Protein AF-A0A2P5D8Q4-F1 (afdb_monomer)

Mean predicted aligned error: 3.86 Å

Foldseek 3Di:
DPDDPLRVVLVVCVVVQCADAPPPPSCVVPPDEAEDCDLVSLVVCLVVGRHAYEHEAADQWDDDPDPPDPTDRCLDLVNLLVSVVRHQAYAYAVCQQWNADPLATDDGDCSCVSNVVSNHAYAYDDQELDPVRHRCVCVSPSLSVLCCVCPVSNGPYYHYPCVVVNVVSVVVPD

Solvent-accessible surface area (backbone atoms only — not comparable to full-atom values): 9897 Å² total; per-residue (Å²): 135,91,70,55,72,64,55,58,52,51,55,50,39,50,75,74,65,48,39,36,37,77,86,31,77,58,11,68,76,48,75,66,73,50,73,41,78,45,65,72,58,48,53,55,44,48,80,75,47,57,46,31,24,32,45,38,34,85,58,57,59,49,78,45,96,50,93,84,50,75,69,44,50,66,73,37,68,74,41,43,64,58,48,47,82,47,28,52,24,37,26,35,33,44,55,73,40,41,35,69,57,98,53,30,72,50,78,63,50,64,52,58,65,54,38,45,77,57,74,28,43,40,34,32,36,77,47,48,73,54,61,92,68,43,39,60,82,34,74,72,36,54,63,50,47,50,47,42,44,48,70,69,69,55,41,77,46,71,42,55,86,48,60,70,60,54,50,54,49,51,71,76,73,109

Organism: Trema orientale (NCBI:txid63057)

Nearest PDB structures (foldseek):
  8cwp-assembly1_A-2  TM=7.582E-01  e=1.083E-09  Haemophilus influenzae
  1qo2-assembly2_B  TM=4.852E-01  e=3.570E-03  Thermotoga maritima
  4jtg-assembly1_B  TM=4.138E-01  e=1.025E-02  Neisseria meningitidis MC58
  4jti-assembly1_B  TM=4.228E-01  e=4.266E-02  Neisseria meningitidis MC58
  6jkg-assembly1_A  TM=3.563E-01  e=1.762E+00  Homo sapiens

Structure (mmCIF, N/CA/C/O backbone):
data_AF-A0A2P5D8Q4-F1
#
_entry.id   AF-A0A2P5D8Q4-F1
#
loop_
_atom_site.group_PDB
_atom_site.id
_atom_site.type_symbol
_atom_site.label_atom_id
_atom_site.label_alt_id
_atom_site.label_comp_id
_atom_site.label_asym_id
_atom_site.label_entity_id
_atom_site.label_seq_id
_atom_site.pdbx_PDB_ins_code
_atom_site.Cartn_x
_atom_site.Cartn_y
_atom_site.Cartn_z
_atom_site.occupancy
_atom_site.B_iso_or_equiv
_atom_site.auth_seq_id
_atom_site.auth_comp_id
_atom_site.auth_asym_id
_atom_site.auth_atom_id
_atom_site.pdbx_PDB_model_num
ATOM 1 N N . ASN A 1 1 ? 0.620 17.220 29.470 1.00 66.62 1 ASN A N 1
ATOM 2 C CA . ASN A 1 1 ? -0.384 16.158 29.724 1.00 66.62 1 ASN A CA 1
ATOM 3 C C . ASN A 1 1 ? 0.096 14.748 29.336 1.00 66.62 1 ASN A C 1
ATOM 5 O O . ASN A 1 1 ? -0.721 13.846 29.381 1.00 66.62 1 ASN A O 1
ATOM 9 N N . GLY A 1 2 ? 1.381 14.509 29.013 1.00 81.31 2 GLY A N 1
ATOM 10 C CA . GLY A 1 2 ? 1.953 13.149 28.903 1.00 81.31 2 GLY A CA 1
ATOM 11 C C . GLY A 1 2 ? 1.583 12.329 27.657 1.00 81.31 2 GLY A C 1
ATOM 12 O O . GLY A 1 2 ? 2.191 11.292 27.433 1.00 81.31 2 GLY A O 1
ATOM 13 N N . LYS A 1 3 ? 0.633 12.804 26.843 1.00 82.44 3 LYS A N 1
ATOM 14 C CA . LYS A 1 3 ? 0.185 12.153 25.603 1.00 82.44 3 LYS A CA 1
ATOM 15 C C . LYS A 1 3 ? 1.251 12.190 24.503 1.00 82.44 3 LYS A C 1
ATOM 17 O O . LYS A 1 3 ? 1.854 13.247 24.275 1.00 82.44 3 LYS A O 1
ATOM 22 N N . ARG A 1 4 ? 1.426 11.065 23.808 1.00 91.38 4 ARG A N 1
ATOM 23 C CA . ARG A 1 4 ? 2.229 10.913 22.588 1.00 91.38 4 ARG A CA 1
ATOM 24 C C . ARG A 1 4 ? 1.557 11.609 21.400 1.00 91.38 4 ARG A C 1
ATOM 26 O O . ARG A 1 4 ? 0.438 12.118 21.502 1.00 91.38 4 ARG A O 1
ATOM 33 N N . HIS A 1 5 ? 2.263 11.677 20.273 1.00 92.69 5 HIS A N 1
ATOM 34 C CA . HIS A 1 5 ? 1.692 12.222 19.041 1.00 92.69 5 HIS A CA 1
ATOM 35 C C . HIS A 1 5 ? 0.534 11.343 18.547 1.00 92.69 5 HIS A C 1
ATOM 37 O O . HIS A 1 5 ? -0.532 11.855 18.212 1.00 92.69 5 HIS A O 1
ATOM 43 N N . GLU A 1 6 ? 0.734 10.029 18.610 1.00 95.81 6 GLU A N 1
ATOM 44 C CA . GLU A 1 6 ? -0.223 8.979 18.281 1.00 95.81 6 GLU A CA 1
ATOM 45 C C . GLU A 1 6 ? -1.559 9.141 19.012 1.00 95.81 6 GLU A C 1
ATOM 47 O O . GLU A 1 6 ? -2.606 9.092 18.373 1.00 95.81 6 GLU A O 1
ATOM 52 N N . ASP A 1 7 ? -1.528 9.419 20.320 1.00 97.00 7 ASP A N 1
ATOM 53 C CA . ASP A 1 7 ? -2.741 9.598 21.128 1.00 97.00 7 ASP A CA 1
ATOM 54 C C . ASP A 1 7 ? -3.607 10.733 20.579 1.00 97.00 7 ASP A C 1
ATOM 56 O O . ASP A 1 7 ? -4.799 10.577 20.340 1.00 97.00 7 ASP A O 1
ATOM 60 N N . LYS A 1 8 ? -2.992 11.896 20.331 1.00 96.75 8 LYS A N 1
ATOM 61 C CA . LYS A 1 8 ? -3.707 13.078 19.830 1.00 96.75 8 LYS A CA 1
ATOM 62 C C . LYS A 1 8 ? -4.229 12.863 18.414 1.00 96.75 8 LYS A C 1
ATOM 64 O O . LYS A 1 8 ? -5.287 13.388 18.067 1.00 96.75 8 LYS A O 1
ATOM 69 N N . PHE A 1 9 ? -3.470 12.138 17.598 1.00 96.81 9 PHE A N 1
ATOM 70 C CA . PHE A 1 9 ? -3.855 11.799 16.238 1.00 96.81 9 PHE A CA 1
ATOM 71 C C . PHE A 1 9 ? -5.091 10.891 16.229 1.00 96.81 9 PHE A C 1
ATOM 73 O O . PHE A 1 9 ? -6.088 11.243 15.598 1.00 96.81 9 PHE A O 1
ATOM 80 N N . VAL A 1 10 ? -5.074 9.794 16.994 1.00 97.50 10 VAL A N 1
ATOM 81 C CA . VAL A 1 10 ? -6.210 8.864 17.088 1.00 97.50 10 VAL A CA 1
ATOM 82 C C . VAL A 1 10 ? -7.431 9.539 17.715 1.00 97.50 10 VAL A C 1
ATOM 84 O O . VAL A 1 10 ? -8.506 9.489 17.127 1.00 97.50 10 VAL A O 1
ATOM 87 N N . GLU A 1 11 ? -7.264 10.283 18.813 1.00 97.12 11 GLU A N 1
ATOM 88 C CA . GLU A 1 11 ? -8.360 11.049 19.434 1.00 97.12 11 GLU A CA 1
ATOM 89 C C . GLU A 1 11 ? -9.027 12.018 18.448 1.00 97.12 11 GLU A C 1
ATOM 91 O O . GLU A 1 11 ? -10.234 12.258 18.506 1.00 97.12 11 GLU A O 1
ATOM 96 N N . THR A 1 12 ? -8.248 12.592 17.526 1.00 97.81 12 THR A N 1
ATOM 97 C CA . THR A 1 12 ? -8.785 13.473 16.487 1.00 97.81 12 THR A CA 1
ATOM 98 C C . THR A 1 12 ? -9.607 12.686 15.470 1.00 97.81 12 THR A C 1
ATOM 100 O O . THR A 1 12 ? -10.703 13.123 15.125 1.00 97.81 12 THR A O 1
ATOM 103 N N . LEU A 1 13 ? -9.119 11.532 15.008 1.00 97.81 13 LEU A N 1
ATOM 104 C CA . LEU A 1 13 ? -9.848 10.671 14.072 1.00 97.81 13 LEU A CA 1
ATOM 105 C C . LEU A 1 13 ? -11.187 10.210 14.660 1.00 97.81 13 LEU A C 1
ATOM 107 O O . LEU A 1 13 ? -12.229 10.390 14.027 1.00 97.81 13 LEU A O 1
ATOM 111 N N . GLU A 1 14 ? -11.173 9.722 15.899 1.00 95.94 14 GLU A N 1
ATOM 112 C CA . GLU A 1 14 ? -12.380 9.277 16.599 1.00 95.94 14 GLU A CA 1
ATOM 113 C C . GLU A 1 14 ? -13.382 10.416 16.792 1.00 95.94 14 GLU A C 1
ATOM 115 O O . GLU A 1 14 ? -14.577 10.250 16.536 1.00 95.94 14 GLU A O 1
ATOM 120 N N . LYS A 1 15 ? -12.901 11.609 17.170 1.00 97.81 15 LYS A N 1
ATOM 121 C CA . LYS A 1 15 ? -13.740 12.807 17.309 1.00 97.81 15 LYS A CA 1
ATOM 122 C C . LYS A 1 15 ? -14.490 13.150 16.016 1.00 97.81 15 LYS A C 1
ATOM 124 O O . LYS A 1 15 ? -15.595 13.685 16.092 1.00 97.81 15 LYS A O 1
ATOM 129 N N . TYR A 1 16 ? -13.904 12.866 14.852 1.00 97.81 16 TYR A N 1
ATOM 130 C CA . TYR A 1 16 ? -14.516 13.099 13.540 1.00 97.81 16 TYR A CA 1
ATOM 131 C C . TYR A 1 16 ? -15.200 11.862 12.939 1.00 97.81 16 TYR A C 1
ATOM 133 O O . TYR A 1 16 ? -15.629 11.918 11.790 1.00 97.81 16 TYR A O 1
ATOM 141 N N . GLY A 1 17 ? -15.352 10.780 13.708 1.00 96.94 17 GLY A N 1
ATOM 142 C CA . GLY A 1 17 ? -16.132 9.607 13.313 1.00 96.94 17 GLY A CA 1
ATOM 143 C C . GLY A 1 17 ? -15.383 8.564 12.484 1.00 96.94 17 GLY A C 1
ATOM 144 O O . GLY A 1 17 ? -16.004 7.587 12.075 1.00 96.94 17 GLY A O 1
ATOM 145 N N . TYR A 1 18 ? -14.072 8.714 12.273 1.00 98.25 18 TYR A N 1
ATOM 146 C CA . TYR A 1 18 ? -13.266 7.691 11.605 1.00 98.25 18 TYR A CA 1
ATOM 147 C C . TYR A 1 18 ? -13.060 6.499 12.540 1.00 98.25 18 TYR A C 1
ATOM 149 O O . TYR A 1 18 ? -12.414 6.623 13.582 1.00 98.25 18 TYR A O 1
ATOM 157 N N . LYS A 1 19 ? -13.616 5.344 12.172 1.00 97.06 19 LYS A N 1
ATOM 158 C CA . LYS A 1 19 ? -13.557 4.109 12.961 1.00 97.06 19 LYS A CA 1
ATOM 159 C C . LYS A 1 19 ? -13.833 2.879 12.097 1.00 97.06 19 LYS A C 1
ATOM 161 O O . LYS A 1 19 ? -14.238 2.999 10.944 1.00 97.06 19 LYS A O 1
ATOM 166 N N . GLY A 1 20 ? -13.688 1.710 12.712 1.00 97.81 20 GLY A N 1
ATOM 167 C CA . GLY A 1 20 ? -14.001 0.424 12.104 1.00 97.81 20 GLY A CA 1
ATOM 168 C C . GLY A 1 20 ? -12.796 -0.207 11.417 1.00 97.81 20 GLY A C 1
ATOM 169 O O . GLY A 1 20 ? -11.941 0.476 10.851 1.00 97.81 20 GLY A O 1
ATOM 170 N N . SER A 1 21 ? -12.752 -1.534 11.473 1.00 97.94 21 SER A N 1
ATOM 171 C CA . SER A 1 21 ? -11.760 -2.344 10.774 1.00 97.94 21 SER A CA 1
ATOM 172 C C . SER A 1 21 ? -11.992 -2.337 9.266 1.00 97.94 21 SER A C 1
ATOM 174 O O . SER A 1 21 ? -13.077 -1.991 8.790 1.00 97.94 21 SER A O 1
ATOM 176 N N . TYR A 1 22 ? -10.964 -2.709 8.502 1.00 97.69 22 TYR A N 1
ATOM 177 C CA . TYR A 1 22 ? -11.026 -2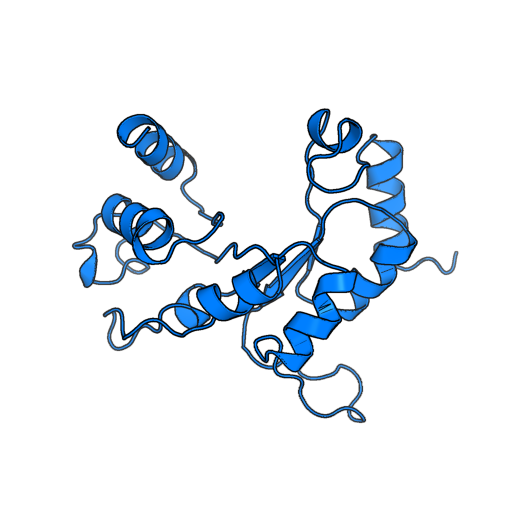.748 7.040 1.00 97.69 22 TYR A CA 1
ATOM 178 C C . TYR A 1 22 ? -12.275 -3.484 6.535 1.00 97.69 22 TYR A C 1
ATOM 180 O O . TYR A 1 22 ? -12.573 -4.582 6.999 1.00 97.69 22 TYR A O 1
ATOM 188 N N . LEU A 1 23 ? -13.002 -2.862 5.600 1.00 97.19 23 LEU A N 1
ATOM 189 C CA . LEU A 1 23 ? -14.252 -3.365 5.007 1.00 97.19 23 LEU A CA 1
ATOM 190 C C . LEU A 1 23 ? -15.417 -3.616 5.984 1.00 97.19 23 LEU A C 1
ATOM 192 O O . LEU A 1 23 ? -16.464 -4.106 5.562 1.00 97.19 23 LEU A O 1
ATOM 196 N N . SER A 1 24 ? -15.297 -3.245 7.262 1.00 98.38 24 SER A N 1
ATOM 197 C CA . SER A 1 24 ? -16.447 -3.228 8.171 1.00 98.38 24 SER A CA 1
ATOM 198 C C . SER A 1 24 ? -17.484 -2.191 7.727 1.00 98.38 24 SER A C 1
ATOM 200 O O . SER A 1 24 ? -17.147 -1.185 7.099 1.00 98.38 24 SER A O 1
ATOM 202 N N . GLU A 1 25 ? -18.754 -2.389 8.094 1.00 98.06 25 GLU A N 1
ATOM 203 C CA . GLU A 1 25 ? -19.825 -1.428 7.787 1.00 98.06 25 GLU A CA 1
ATOM 204 C C . GLU A 1 25 ? -19.514 -0.012 8.289 1.00 98.06 25 GLU A C 1
ATOM 206 O O . GLU A 1 25 ? -19.871 0.972 7.645 1.00 98.06 25 GLU A O 1
ATOM 211 N N . ASP A 1 26 ? -18.853 0.103 9.442 1.00 97.69 26 ASP A N 1
ATOM 212 C CA . ASP A 1 26 ? -18.461 1.394 9.999 1.00 97.69 26 ASP A CA 1
ATOM 213 C C . ASP A 1 26 ? -17.335 2.050 9.193 1.00 97.69 26 ASP A C 1
ATOM 215 O O . ASP A 1 26 ? -17.413 3.249 8.927 1.00 97.69 26 ASP A O 1
ATOM 219 N N . TRP A 1 27 ? -16.354 1.272 8.730 1.00 98.31 27 TRP A N 1
ATOM 220 C CA . TRP A 1 27 ? -15.289 1.783 7.868 1.00 98.31 27 TRP A CA 1
ATOM 221 C C . TRP A 1 27 ? -15.818 2.206 6.495 1.00 98.31 27 TRP A C 1
ATOM 223 O O . TRP A 1 27 ? -15.445 3.260 5.990 1.00 98.31 27 TRP A O 1
ATOM 233 N N . LEU A 1 28 ? -16.744 1.440 5.906 1.00 98.00 28 LEU A N 1
ATOM 234 C CA . LEU A 1 28 ? -17.331 1.742 4.594 1.00 98.00 28 LEU A CA 1
ATOM 235 C C . LEU A 1 28 ? -18.112 3.065 4.566 1.00 98.00 28 LEU A C 1
ATOM 237 O O . LEU A 1 28 ? -18.228 3.679 3.507 1.00 98.00 28 LEU A O 1
ATOM 241 N N . LYS A 1 29 ? -18.620 3.536 5.712 1.00 97.50 29 LYS A N 1
ATOM 242 C CA . LYS A 1 29 ? -19.273 4.854 5.816 1.00 97.50 29 LYS A CA 1
ATOM 243 C C . LYS A 1 29 ? -18.282 6.005 5.650 1.00 97.50 29 LYS A C 1
ATOM 245 O O . LYS A 1 29 ? -18.667 7.059 5.149 1.00 97.50 29 LYS A O 1
ATOM 250 N N . GLN A 1 30 ? -17.037 5.824 6.094 1.00 97.56 30 GLN A N 1
ATOM 251 C CA . GLN A 1 30 ? -15.998 6.850 6.030 1.00 97.56 30 GLN A CA 1
ATOM 252 C C . GLN A 1 30 ? -14.592 6.217 5.975 1.00 97.56 30 GLN A C 1
ATOM 254 O O . GLN A 1 30 ? -13.873 6.211 6.979 1.00 97.56 30 GLN A O 1
ATOM 259 N N . PRO A 1 31 ? -14.187 5.684 4.805 1.00 97.44 31 PRO A N 1
ATOM 260 C CA . PRO A 1 31 ? -12.937 4.948 4.664 1.00 97.44 31 PRO A CA 1
ATOM 261 C C . PRO A 1 31 ? -11.709 5.787 5.018 1.00 97.44 31 PRO A C 1
ATOM 263 O O . PRO A 1 31 ? -11.503 6.877 4.483 1.00 97.44 31 PRO A O 1
ATOM 266 N N . ALA A 1 32 ? -10.854 5.250 5.884 1.00 97.81 32 ALA A N 1
ATOM 267 C CA . ALA A 1 32 ? -9.552 5.830 6.188 1.00 97.81 32 ALA A CA 1
ATOM 268 C C . ALA A 1 32 ? -8.511 4.740 6.444 1.00 97.81 32 ALA A C 1
ATOM 270 O O . ALA A 1 32 ? -8.823 3.699 7.020 1.00 97.81 32 ALA A O 1
ATOM 271 N N . PHE A 1 33 ? -7.271 5.015 6.045 1.00 98.06 33 PHE A N 1
ATOM 272 C CA . PHE A 1 33 ? -6.095 4.221 6.388 1.00 98.06 33 PHE A CA 1
ATOM 273 C C . PHE A 1 33 ? -5.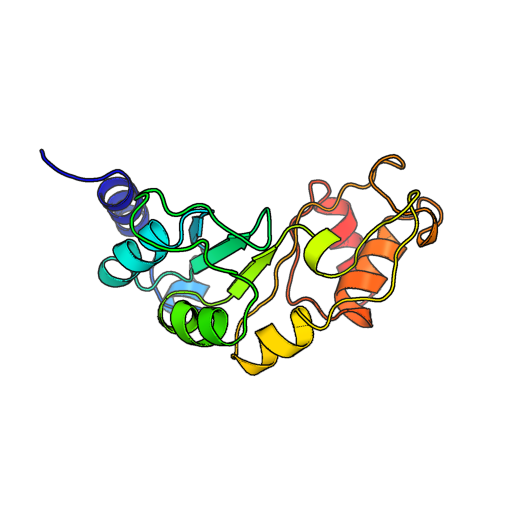107 5.089 7.159 1.00 98.06 33 PHE A C 1
ATOM 275 O O . PHE A 1 33 ? -4.867 6.241 6.788 1.00 98.06 33 PHE A O 1
ATOM 282 N N . ILE A 1 34 ? -4.475 4.522 8.182 1.00 98.38 34 ILE A N 1
ATOM 283 C CA . ILE A 1 34 ? -3.348 5.152 8.875 1.00 98.38 34 ILE A CA 1
ATOM 284 C C . ILE A 1 34 ? -2.055 4.557 8.321 1.00 98.38 34 ILE A C 1
ATOM 286 O O . ILE A 1 34 ? -1.914 3.342 8.213 1.00 98.38 34 ILE A O 1
ATOM 290 N N . ARG A 1 35 ? -1.090 5.399 7.949 1.00 97.12 35 ARG A N 1
ATOM 291 C CA . ARG A 1 35 ? 0.181 4.946 7.365 1.00 97.12 35 ARG A CA 1
ATOM 292 C C . ARG A 1 35 ? 1.355 5.540 8.120 1.00 97.12 35 ARG A C 1
ATOM 294 O O . ARG A 1 35 ? 1.292 6.696 8.528 1.00 97.12 35 ARG A O 1
ATOM 301 N N . SER A 1 36 ? 2.419 4.766 8.299 1.00 96.00 36 SER A N 1
ATOM 302 C CA . SER A 1 36 ? 3.632 5.230 8.980 1.00 96.00 36 SER A CA 1
ATOM 303 C C . SER A 1 36 ? 4.858 4.448 8.527 1.00 96.00 36 SER A C 1
ATOM 305 O O . SER A 1 36 ? 4.756 3.260 8.236 1.00 96.00 36 SER A O 1
ATOM 307 N N . PHE A 1 37 ? 6.018 5.106 8.531 1.00 94.38 37 PHE A N 1
ATOM 308 C CA . PHE A 1 37 ? 7.335 4.469 8.399 1.00 94.38 37 PHE A CA 1
ATOM 309 C C . PHE A 1 37 ? 7.836 3.848 9.711 1.00 94.38 37 PHE A C 1
ATOM 311 O O . PHE A 1 37 ? 8.905 3.244 9.744 1.00 94.38 37 PHE A O 1
ATOM 318 N N . HIS A 1 38 ? 7.102 4.030 10.812 1.00 92.19 38 HIS A N 1
ATOM 319 C CA . HIS A 1 38 ? 7.507 3.595 12.145 1.00 92.19 38 HIS A CA 1
ATOM 320 C C . HIS A 1 38 ? 6.622 2.439 12.627 1.00 92.19 38 HIS A C 1
ATOM 322 O O . HIS A 1 38 ? 5.531 2.697 13.141 1.00 92.19 38 HIS A O 1
ATOM 328 N N . PRO A 1 39 ? 7.083 1.176 12.539 1.00 92.62 39 PRO A N 1
ATOM 329 C CA . PRO A 1 39 ? 6.288 0.030 12.969 1.00 92.62 39 PRO A CA 1
ATOM 330 C C . PRO A 1 39 ? 5.826 0.113 14.424 1.00 92.62 39 PRO A C 1
ATOM 332 O O . PRO A 1 39 ? 4.651 -0.089 14.696 1.00 92.62 39 PRO A O 1
ATOM 335 N N . ASN A 1 40 ? 6.700 0.541 15.341 1.00 91.50 40 ASN A N 1
ATOM 336 C CA . ASN A 1 40 ? 6.352 0.710 16.758 1.00 91.50 40 ASN A CA 1
ATOM 337 C C . ASN A 1 40 ? 5.188 1.695 16.971 1.00 91.50 40 ASN A C 1
ATOM 339 O O . ASN A 1 40 ? 4.426 1.560 17.925 1.00 91.50 40 ASN A O 1
ATOM 343 N N . SER A 1 41 ? 5.052 2.696 16.094 1.00 94.56 41 SER A N 1
ATOM 344 C CA . SER A 1 41 ? 3.927 3.635 16.122 1.00 94.56 41 SER A CA 1
ATOM 345 C C . SER A 1 41 ? 2.631 2.928 15.710 1.00 94.56 41 SER A C 1
ATOM 347 O O . SER A 1 41 ? 1.620 3.061 16.394 1.00 94.56 41 SER A O 1
ATOM 349 N N . LEU A 1 42 ? 2.679 2.096 14.658 1.00 96.12 42 LEU A N 1
ATOM 350 C CA . LEU A 1 42 ? 1.542 1.289 14.193 1.00 96.12 42 LEU A CA 1
ATOM 351 C C . LEU A 1 42 ? 1.117 0.237 15.224 1.00 96.12 42 LEU A C 1
ATOM 353 O O . LEU A 1 42 ? -0.074 0.078 15.489 1.00 96.12 42 LEU A O 1
ATOM 357 N N . GLU A 1 43 ? 2.076 -0.443 15.849 1.00 95.38 43 GLU A N 1
ATOM 358 C CA . GLU A 1 43 ? 1.833 -1.362 16.965 1.00 95.38 43 GLU A CA 1
ATOM 359 C C . GLU A 1 43 ? 1.154 -0.639 18.128 1.00 95.38 43 GLU A C 1
ATOM 361 O O . GLU A 1 43 ? 0.133 -1.095 18.638 1.00 95.38 43 GLU A O 1
ATOM 366 N N . TYR A 1 44 ? 1.673 0.530 18.514 1.00 96.19 44 TYR A N 1
ATOM 367 C CA . TYR A 1 44 ? 1.119 1.307 19.614 1.00 96.19 44 TYR A CA 1
ATOM 368 C C . TYR A 1 44 ? -0.339 1.711 19.360 1.00 96.19 44 TYR A C 1
ATOM 370 O O . TYR A 1 44 ? -1.201 1.423 20.193 1.00 96.19 44 TYR A O 1
ATOM 378 N N . ILE A 1 45 ? -0.636 2.305 18.196 1.00 97.00 45 ILE A N 1
ATOM 379 C CA . ILE A 1 45 ? -2.005 2.733 17.856 1.00 97.00 45 ILE A CA 1
ATOM 380 C C . ILE A 1 45 ? -2.960 1.567 17.612 1.00 97.00 45 ILE A C 1
ATOM 382 O O . ILE A 1 45 ? -4.169 1.775 17.631 1.00 97.00 45 ILE A O 1
ATOM 386 N N . SER A 1 46 ? -2.455 0.343 17.429 1.00 96.44 46 SER A N 1
ATOM 387 C CA . SER A 1 46 ? -3.308 -0.850 17.332 1.00 96.44 46 SER A CA 1
ATOM 388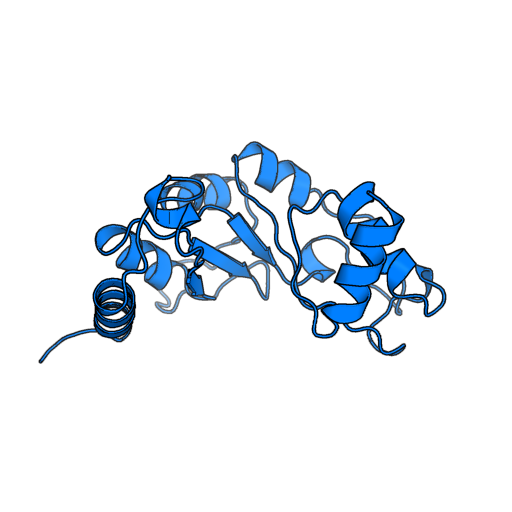 C C . SER A 1 46 ? -4.142 -1.089 18.582 1.00 96.44 46 SER A C 1
ATOM 390 O O . SER A 1 46 ? -5.196 -1.698 18.489 1.00 96.44 46 SER A O 1
ATOM 392 N N . ASN A 1 47 ? -3.693 -0.594 19.737 1.00 96.19 47 ASN A N 1
ATOM 393 C CA . ASN A 1 47 ? -4.459 -0.670 20.979 1.00 96.19 47 ASN A CA 1
ATOM 394 C C . ASN A 1 47 ? -5.454 0.489 21.144 1.00 96.19 47 ASN A C 1
ATOM 396 O O . ASN A 1 47 ? -6.193 0.514 22.124 1.00 96.19 47 ASN A O 1
ATOM 400 N N . LEU A 1 48 ? -5.424 1.475 20.242 1.00 97.62 48 LEU A N 1
ATOM 401 C CA . LEU A 1 48 ? -6.211 2.704 20.338 1.00 97.62 48 LEU A CA 1
ATOM 402 C C . LEU A 1 48 ? -7.324 2.773 19.289 1.00 97.62 48 LEU A C 1
ATOM 404 O O . LEU A 1 48 ? -8.318 3.440 19.526 1.00 97.62 48 LEU A O 1
ATOM 408 N N . THR A 1 49 ? -7.168 2.128 18.130 1.00 97.94 49 THR A N 1
ATOM 409 C CA . THR A 1 49 ? -8.166 2.166 17.055 1.00 97.94 49 THR A CA 1
ATOM 410 C C . THR A 1 49 ? -8.113 0.924 16.168 1.00 97.94 49 THR A C 1
ATOM 412 O O . THR A 1 49 ? -7.037 0.389 15.887 1.00 97.94 49 THR A O 1
ATOM 415 N N . ASP A 1 50 ? -9.284 0.524 15.666 1.00 97.38 50 ASP A N 1
ATOM 416 C CA . ASP A 1 50 ? -9.443 -0.567 14.698 1.00 97.38 50 ASP A CA 1
ATOM 417 C C . ASP A 1 50 ? -9.201 -0.133 13.245 1.00 97.38 50 ASP A C 1
ATOM 419 O O . ASP A 1 50 ? -9.202 -0.979 12.350 1.00 97.38 50 ASP A O 1
ATOM 423 N N . LEU A 1 51 ? -9.000 1.167 12.986 1.00 98.56 51 LEU A N 1
ATOM 424 C CA . LEU A 1 51 ? -8.760 1.670 11.632 1.00 98.56 51 LEU A CA 1
ATOM 425 C C . LEU A 1 51 ? -7.600 0.921 10.958 1.00 98.56 51 LEU A C 1
ATOM 427 O O . LEU A 1 51 ? -6.566 0.690 11.593 1.00 98.56 51 LEU A O 1
ATOM 431 N N . PRO A 1 52 ? -7.723 0.567 9.667 1.00 98.44 52 PRO A N 1
ATOM 432 C CA . PRO A 1 52 ? -6.689 -0.193 8.989 1.00 98.44 52 PRO A CA 1
ATOM 433 C C . PRO A 1 52 ? -5.385 0.587 8.892 1.00 98.44 52 PRO A C 1
ATOM 435 O O . PRO A 1 52 ? -5.361 1.785 8.589 1.00 98.44 52 PRO A O 1
ATOM 438 N N . LYS A 1 53 ? -4.281 -0.127 9.117 1.00 98.62 53 LYS A N 1
ATOM 439 C CA . LYS A 1 53 ? -2.930 0.427 9.057 1.00 98.62 53 LYS A CA 1
ATOM 440 C C . LYS A 1 53 ? -2.134 -0.159 7.905 1.00 98.62 53 LYS A C 1
ATOM 442 O O . LYS A 1 53 ? -2.269 -1.344 7.618 1.00 98.62 53 LYS A O 1
ATOM 447 N N . ILE A 1 54 ? -1.285 0.662 7.294 1.00 98.38 54 ILE A N 1
ATOM 448 C CA . ILE A 1 54 ? -0.314 0.247 6.276 1.00 98.38 54 ILE A CA 1
ATOM 449 C C . ILE A 1 54 ? 1.090 0.638 6.742 1.00 98.38 54 ILE A C 1
ATOM 451 O O . ILE A 1 54 ? 1.345 1.809 7.044 1.00 98.38 54 ILE A O 1
ATOM 455 N N . LEU A 1 55 ? 2.009 -0.327 6.780 1.00 97.94 55 LEU A N 1
ATOM 456 C CA . LEU A 1 55 ? 3.422 -0.054 7.051 1.00 97.94 55 LEU A CA 1
ATOM 457 C C . LEU A 1 55 ? 4.108 0.473 5.789 1.00 97.94 55 LEU A C 1
ATOM 459 O O . LEU A 1 55 ? 4.164 -0.227 4.784 1.00 97.94 55 LEU A O 1
ATOM 463 N N . LEU A 1 56 ? 4.659 1.685 5.842 1.00 97.81 56 LEU A N 1
ATOM 464 C CA . LEU A 1 56 ? 5.463 2.235 4.752 1.00 97.81 56 LEU A CA 1
ATOM 465 C C . LEU A 1 56 ? 6.911 1.751 4.849 1.00 97.81 56 LEU A C 1
ATOM 467 O O . LEU A 1 56 ? 7.502 1.773 5.929 1.00 97.81 56 LEU A O 1
ATOM 471 N N . ILE A 1 57 ? 7.487 1.345 3.716 1.00 96.94 57 ILE A N 1
ATOM 472 C CA . ILE A 1 57 ? 8.830 0.754 3.649 1.00 96.94 57 ILE A CA 1
ATOM 473 C C . ILE A 1 57 ? 9.657 1.498 2.598 1.00 96.94 57 ILE A C 1
ATOM 475 O O . ILE A 1 57 ? 9.453 1.328 1.401 1.00 96.94 57 ILE A O 1
ATOM 479 N N . PHE A 1 58 ? 10.607 2.322 3.044 1.00 92.81 58 PHE A N 1
ATOM 480 C CA . PHE A 1 58 ? 11.529 3.034 2.147 1.00 92.81 58 PHE A CA 1
ATOM 481 C C . PHE A 1 58 ? 12.752 2.189 1.767 1.00 92.81 58 PHE A C 1
ATOM 483 O O . PHE A 1 58 ? 13.261 2.281 0.656 1.00 92.81 58 PHE A O 1
ATOM 490 N N . ASN A 1 59 ? 13.219 1.350 2.687 1.00 87.00 59 ASN A N 1
ATOM 491 C CA . ASN A 1 59 ? 14.271 0.368 2.475 1.00 87.00 59 ASN A CA 1
ATOM 492 C C . ASN A 1 59 ? 13.872 -0.933 3.179 1.00 87.00 59 ASN A C 1
ATOM 494 O O . ASN A 1 59 ? 13.036 -0.918 4.081 1.00 87.00 59 ASN A O 1
ATOM 498 N N . ALA A 1 60 ? 14.469 -2.057 2.782 1.00 85.88 60 ALA A N 1
ATOM 499 C CA . ALA A 1 60 ? 14.139 -3.344 3.394 1.00 85.88 60 ALA A CA 1
ATOM 500 C C . ALA A 1 60 ? 14.456 -3.365 4.897 1.00 85.88 60 ALA A C 1
ATOM 502 O O . ALA A 1 60 ? 13.813 -4.074 5.658 1.00 85.88 60 ALA A O 1
ATOM 503 N N . THR A 1 61 ? 15.422 -2.564 5.343 1.00 85.44 61 THR A N 1
ATOM 504 C CA . THR A 1 61 ? 15.976 -2.663 6.687 1.00 85.44 61 THR A CA 1
ATOM 505 C C . THR A 1 61 ? 15.857 -1.362 7.464 1.00 85.44 61 THR A C 1
ATOM 507 O O . THR A 1 61 ? 16.514 -0.373 7.136 1.00 85.44 61 THR A O 1
ATOM 510 N N . VAL A 1 62 ? 15.116 -1.384 8.572 1.00 76.12 62 VAL A N 1
ATOM 511 C CA . VAL A 1 62 ? 15.022 -0.217 9.456 1.00 76.12 62 VAL A CA 1
ATOM 512 C C . VAL A 1 62 ? 16.077 -0.285 10.564 1.00 76.12 62 VAL A C 1
ATOM 514 O O . VAL A 1 62 ? 16.159 -1.294 11.275 1.00 76.12 62 VAL A O 1
ATOM 517 N N . PRO A 1 63 ? 16.876 0.784 10.755 1.00 75.19 63 PRO A N 1
ATOM 518 C CA . PRO A 1 63 ? 17.671 0.947 11.962 1.00 75.19 63 PRO A CA 1
ATOM 519 C C . PRO A 1 63 ? 16.742 0.998 13.167 1.00 75.19 63 PRO A C 1
ATOM 521 O O . PRO A 1 63 ? 15.824 1.820 13.223 1.00 75.19 63 PRO A O 1
ATOM 524 N N . THR A 1 64 ? 16.969 0.142 14.155 1.00 65.75 64 THR A N 1
ATOM 525 C CA . THR A 1 64 ? 16.213 0.239 15.398 1.00 65.75 64 THR A CA 1
ATOM 526 C C . THR A 1 64 ? 16.645 1.509 16.128 1.00 65.75 64 THR A C 1
ATOM 528 O O . THR A 1 64 ? 17.836 1.762 16.296 1.00 65.75 64 THR A O 1
ATOM 531 N N . GLN A 1 65 ? 15.676 2.336 16.544 1.00 64.56 65 GLN A N 1
ATOM 532 C CA . GLN A 1 65 ? 15.955 3.581 17.283 1.00 64.56 65 GLN A CA 1
ATOM 533 C C . GLN A 1 65 ? 16.685 3.333 18.615 1.00 64.56 65 GLN A C 1
ATOM 535 O O . GLN A 1 65 ? 17.286 4.255 19.155 1.00 64.56 65 GLN A O 1
ATOM 540 N N . ASP A 1 66 ? 16.707 2.086 19.087 1.00 45.81 66 ASP A N 1
ATOM 541 C CA . ASP A 1 66 ? 17.598 1.623 20.141 1.00 45.81 66 ASP A CA 1
ATOM 542 C C . ASP A 1 66 ? 18.710 0.761 19.536 1.00 45.81 66 ASP A C 1
ATOM 544 O O . ASP A 1 66 ? 18.442 -0.264 18.904 1.00 45.81 66 ASP A O 1
ATOM 548 N N . ALA A 1 67 ? 19.968 1.128 19.790 1.00 51.59 67 ALA A N 1
ATOM 549 C CA . ALA A 1 67 ? 21.176 0.410 19.357 1.00 51.59 67 ALA A CA 1
ATOM 550 C C . ALA A 1 67 ? 21.327 -1.013 19.954 1.00 51.59 67 ALA A C 1
ATOM 552 O O . ALA A 1 67 ? 22.384 -1.631 19.853 1.00 51.59 67 ALA A O 1
ATOM 553 N N . THR A 1 68 ? 20.287 -1.521 20.619 1.00 54.06 68 THR A N 1
ATOM 554 C CA . THR A 1 68 ? 20.241 -2.819 21.301 1.00 54.06 68 THR A CA 1
ATOM 555 C C . THR A 1 68 ? 19.527 -3.899 20.498 1.00 54.06 68 THR A C 1
ATOM 557 O O . THR A 1 68 ? 19.619 -5.073 20.857 1.00 54.06 68 THR A O 1
ATOM 560 N N . ARG A 1 69 ? 18.824 -3.537 19.420 1.00 58.62 69 ARG A N 1
ATOM 561 C CA . ARG A 1 69 ? 18.217 -4.507 18.508 1.00 58.62 69 ARG A CA 1
ATOM 562 C C . ARG A 1 69 ? 19.003 -4.556 17.196 1.00 58.62 69 ARG A C 1
ATOM 564 O O . ARG A 1 69 ? 19.521 -3.535 16.750 1.00 58.62 69 ARG A O 1
ATOM 571 N N . PRO A 1 70 ? 19.139 -5.739 16.580 1.00 71.12 70 PRO A N 1
ATOM 572 C CA . PRO A 1 70 ? 19.651 -5.807 15.228 1.00 71.12 70 PRO A CA 1
ATOM 573 C C . PRO A 1 70 ? 18.668 -5.109 14.289 1.00 71.12 70 PRO A C 1
ATOM 575 O O . PRO A 1 70 ? 17.458 -5.090 14.519 1.00 71.12 70 PRO A O 1
ATOM 578 N N . TYR A 1 71 ? 19.219 -4.568 13.214 1.00 82.06 71 TYR A N 1
ATOM 579 C CA . TYR A 1 71 ? 18.483 -4.203 12.018 1.00 82.06 71 TYR A CA 1
ATOM 580 C C . TYR A 1 71 ? 17.445 -5.276 11.655 1.00 82.06 71 TYR A C 1
ATOM 582 O O . TYR A 1 71 ? 17.783 -6.457 11.560 1.00 82.06 71 TYR A O 1
ATOM 590 N N . VAL A 1 72 ? 16.192 -4.863 11.462 1.00 83.31 72 VAL A N 1
ATOM 591 C CA . VAL A 1 72 ? 15.103 -5.772 11.087 1.00 83.31 72 VAL A CA 1
ATOM 592 C C . VAL A 1 72 ? 14.816 -5.606 9.605 1.00 83.31 72 VAL A C 1
ATOM 594 O O . VAL A 1 72 ? 14.577 -4.487 9.150 1.00 83.31 72 VAL A O 1
ATOM 597 N N . ASP A 1 73 ? 14.834 -6.716 8.871 1.00 92.06 73 ASP A N 1
ATOM 598 C CA . ASP A 1 73 ? 14.331 -6.768 7.503 1.00 92.06 73 ASP A CA 1
ATOM 599 C C . ASP A 1 73 ? 12.797 -6.800 7.529 1.00 92.06 73 ASP A C 1
ATOM 601 O O . ASP A 1 73 ? 12.181 -7.830 7.820 1.00 92.06 73 ASP A O 1
ATOM 605 N N . LEU A 1 74 ? 12.193 -5.650 7.232 1.00 94.19 74 LEU A N 1
ATOM 606 C CA . LEU A 1 74 ? 10.750 -5.435 7.193 1.00 94.19 74 LEU A CA 1
ATOM 607 C C . LEU A 1 74 ? 10.053 -6.222 6.081 1.00 94.19 74 LEU A C 1
ATOM 609 O O . LEU A 1 74 ? 8.829 -6.326 6.081 1.00 94.19 74 LEU A O 1
ATOM 613 N N . THR A 1 75 ? 10.819 -6.751 5.128 1.00 96.00 75 THR A N 1
ATOM 614 C CA . THR A 1 75 ? 10.308 -7.537 4.006 1.00 96.00 75 THR A CA 1
ATOM 615 C C . THR A 1 75 ? 10.473 -9.040 4.216 1.00 96.00 75 THR A C 1
ATOM 617 O O . THR A 1 75 ? 9.989 -9.823 3.399 1.00 96.00 75 THR A O 1
ATOM 620 N N . SER A 1 76 ? 11.127 -9.470 5.301 1.00 96.50 76 SER A N 1
ATOM 621 C CA . SER A 1 76 ? 11.301 -10.889 5.628 1.00 96.50 76 SER A CA 1
ATOM 622 C C . SER A 1 76 ? 9.981 -11.553 6.030 1.00 96.50 76 SER A C 1
ATOM 624 O O . SER A 1 76 ? 9.139 -10.930 6.674 1.00 96.50 76 SER A O 1
ATOM 626 N N . ASP A 1 77 ? 9.812 -12.841 5.719 1.00 97.88 77 ASP A N 1
ATOM 627 C CA . ASP A 1 77 ? 8.596 -13.585 6.089 1.00 97.88 77 ASP A CA 1
ATOM 628 C C . ASP A 1 77 ? 8.336 -13.586 7.592 1.00 97.88 77 ASP A C 1
ATOM 630 O O . ASP A 1 77 ? 7.196 -13.450 8.022 1.00 97.88 77 ASP A O 1
ATOM 634 N N . GLN A 1 78 ? 9.395 -13.688 8.399 1.00 96.56 78 GLN A N 1
ATOM 635 C CA . GLN A 1 78 ? 9.279 -13.617 9.853 1.00 96.56 78 GLN A CA 1
ATOM 636 C C . GLN A 1 78 ? 8.680 -12.279 10.301 1.00 96.56 78 GLN A C 1
ATOM 638 O O . GLN A 1 78 ? 7.877 -12.237 11.233 1.00 96.56 78 GLN A O 1
ATOM 643 N N . TYR A 1 79 ? 9.079 -11.180 9.659 1.00 96.25 79 TYR A N 1
ATOM 644 C CA . TYR A 1 79 ? 8.564 -9.868 10.010 1.00 96.25 79 TYR A CA 1
ATOM 645 C C . TYR A 1 79 ? 7.151 -9.635 9.479 1.00 96.25 79 TYR A C 1
ATOM 647 O O . TYR A 1 79 ? 6.324 -9.081 10.201 1.00 96.25 79 TYR A O 1
ATOM 655 N N . LEU A 1 80 ? 6.852 -10.092 8.260 1.00 98.19 80 LEU A N 1
ATOM 656 C CA . LEU A 1 80 ? 5.502 -10.048 7.696 1.00 98.19 80 LEU A CA 1
ATOM 657 C C . LEU A 1 80 ? 4.510 -10.824 8.579 1.00 98.19 80 LEU A C 1
ATOM 659 O O . LEU A 1 80 ? 3.444 -10.302 8.908 1.00 98.19 80 LEU A O 1
ATOM 663 N N . ASP A 1 81 ? 4.900 -12.009 9.059 1.00 98.19 81 ASP A N 1
ATOM 664 C CA . ASP A 1 81 ? 4.090 -12.825 9.972 1.00 98.19 81 ASP A CA 1
ATOM 665 C C . ASP A 1 81 ? 3.842 -12.138 11.324 1.00 98.19 81 ASP A C 1
ATOM 667 O O . ASP A 1 81 ? 2.770 -12.262 11.919 1.00 98.19 81 ASP A O 1
ATOM 671 N N . TYR A 1 82 ? 4.820 -11.367 11.801 1.00 97.19 82 TYR A N 1
ATOM 672 C CA . TYR A 1 82 ? 4.698 -10.572 13.017 1.00 97.19 82 TYR A CA 1
ATOM 673 C C . TYR A 1 82 ? 3.782 -9.354 12.822 1.00 97.19 82 TYR A C 1
ATOM 675 O O . TYR A 1 82 ? 2.829 -9.159 13.585 1.00 97.19 82 TYR A O 1
ATOM 683 N N . ILE A 1 83 ? 4.057 -8.533 11.804 1.00 97.06 83 ILE A N 1
ATOM 684 C CA . ILE A 1 83 ? 3.411 -7.228 11.631 1.00 97.06 83 ILE A CA 1
ATOM 685 C C . ILE A 1 83 ? 1.954 -7.354 11.182 1.00 97.06 83 ILE A C 1
ATOM 687 O O . ILE A 1 83 ? 1.163 -6.454 11.467 1.00 97.06 83 ILE A O 1
ATOM 691 N N . LYS A 1 84 ? 1.557 -8.477 10.560 1.00 97.75 84 LYS A N 1
ATOM 692 C CA . LYS A 1 84 ? 0.171 -8.705 10.111 1.00 97.75 84 LYS A CA 1
ATOM 693 C C . LYS A 1 84 ? -0.878 -8.637 11.221 1.00 97.75 84 LYS A C 1
ATOM 695 O O . LYS A 1 84 ? -2.049 -8.415 10.947 1.00 97.75 84 LYS A O 1
ATOM 700 N N . ASN A 1 85 ? -0.471 -8.785 12.482 1.00 97.94 85 ASN A N 1
ATOM 701 C CA . ASN A 1 85 ? -1.371 -8.608 13.626 1.00 97.94 85 ASN A CA 1
ATOM 702 C C . ASN A 1 85 ? -1.779 -7.140 13.845 1.00 97.94 85 ASN A C 1
ATOM 704 O O . ASN A 1 85 ? -2.708 -6.858 14.598 1.00 97.94 85 ASN A O 1
ATOM 708 N N . TYR A 1 86 ? -1.078 -6.200 13.209 1.00 98.00 86 TYR A N 1
ATOM 709 C CA . TYR A 1 86 ? -1.223 -4.764 13.429 1.00 98.00 86 TYR A CA 1
ATOM 710 C C . TYR A 1 86 ? -1.590 -4.002 12.153 1.00 98.00 86 TYR A C 1
ATOM 712 O O . TYR A 1 86 ? -2.186 -2.928 12.240 1.00 98.00 86 TYR A O 1
ATOM 720 N N . VAL A 1 87 ? -1.253 -4.525 10.975 1.00 98.56 87 VAL A N 1
ATOM 721 C CA . VAL A 1 87 ? -1.464 -3.859 9.682 1.00 98.56 87 VAL A CA 1
ATOM 722 C C . VAL A 1 87 ? -2.285 -4.734 8.744 1.00 98.56 87 VAL A C 1
ATOM 724 O O . VAL A 1 87 ? -2.295 -5.950 8.879 1.00 98.56 87 VAL A O 1
ATOM 727 N N . VAL A 1 88 ? -2.951 -4.109 7.775 1.00 98.50 88 VAL A N 1
ATOM 728 C CA . VAL A 1 88 ? -3.662 -4.816 6.693 1.00 98.50 88 VAL A CA 1
ATOM 729 C C . VAL A 1 88 ? -2.831 -4.906 5.414 1.00 98.50 88 VAL A C 1
ATOM 731 O O . VAL A 1 88 ? -3.216 -5.578 4.465 1.00 98.50 88 VAL A O 1
ATOM 734 N N . GLY A 1 89 ? -1.681 -4.233 5.379 1.00 98.44 89 GLY A N 1
ATOM 735 C CA . GLY A 1 89 ? -0.781 -4.253 4.238 1.00 98.44 89 GLY A CA 1
ATOM 736 C C . GLY A 1 89 ? 0.509 -3.478 4.465 1.00 98.44 89 GLY A C 1
ATOM 737 O O . GLY A 1 89 ? 0.713 -2.834 5.501 1.00 98.44 89 GLY A O 1
ATOM 738 N N . ILE A 1 90 ? 1.365 -3.513 3.453 1.00 98.62 90 ILE A N 1
ATOM 739 C CA . ILE A 1 90 ? 2.583 -2.711 3.353 1.00 98.62 90 ILE A CA 1
ATOM 740 C C . ILE A 1 90 ? 2.486 -1.765 2.157 1.00 98.62 90 ILE A C 1
ATOM 742 O O . ILE A 1 90 ? 1.832 -2.053 1.160 1.00 98.62 90 ILE A O 1
ATOM 746 N N . GLY A 1 91 ? 3.155 -0.625 2.244 1.00 98.50 91 GLY A N 1
ATOM 747 C CA . GLY A 1 91 ? 3.361 0.283 1.128 1.00 98.50 91 GLY A CA 1
ATOM 748 C C . GLY A 1 91 ? 4.852 0.474 0.914 1.00 98.50 91 GLY A C 1
ATOM 749 O O . GLY A 1 91 ? 5.424 1.341 1.569 1.00 98.50 91 GLY A O 1
ATOM 750 N N . PRO A 1 92 ? 5.511 -0.355 0.092 1.00 98.25 92 PRO A N 1
ATOM 751 C CA . PRO A 1 92 ? 6.939 -0.238 -0.153 1.00 98.25 92 PRO A CA 1
ATOM 752 C C . PRO A 1 92 ? 7.254 0.805 -1.229 1.00 98.25 92 PRO A C 1
ATOM 754 O O . PRO A 1 92 ? 6.416 1.131 -2.069 1.00 98.25 92 PRO A O 1
ATOM 757 N N . LEU A 1 93 ? 8.496 1.284 -1.261 1.00 97.44 93 LEU A N 1
ATOM 758 C CA . LEU A 1 93 ? 9.050 1.890 -2.469 1.00 97.44 93 LEU A CA 1
ATOM 759 C C . LEU A 1 93 ? 8.922 0.883 -3.626 1.00 97.44 93 LEU A C 1
ATOM 761 O O . LEU A 1 93 ? 9.277 -0.285 -3.452 1.00 97.44 93 LEU A O 1
ATOM 765 N N . LYS A 1 94 ? 8.435 1.316 -4.796 1.00 96.62 94 LYS A N 1
ATOM 766 C CA . LYS A 1 94 ? 8.192 0.419 -5.942 1.00 96.62 94 LYS A CA 1
ATOM 767 C C . LYS A 1 94 ? 9.445 -0.373 -6.349 1.00 96.62 94 LYS A C 1
ATOM 769 O O . LYS A 1 94 ? 9.352 -1.566 -6.615 1.00 96.62 94 LYS A O 1
ATOM 774 N N . ASP A 1 95 ? 10.630 0.216 -6.225 1.00 96.06 95 ASP A N 1
ATOM 775 C CA . ASP A 1 95 ? 11.911 -0.433 -6.536 1.00 96.06 95 ASP A CA 1
ATOM 776 C C . ASP A 1 95 ? 12.245 -1.645 -5.637 1.00 96.06 95 ASP A C 1
ATOM 778 O O . ASP A 1 95 ? 13.063 -2.482 -6.014 1.00 96.06 95 ASP A O 1
ATOM 782 N N . LEU A 1 96 ? 11.613 -1.782 -4.461 1.00 97.25 96 LEU A N 1
ATOM 783 C CA . LEU A 1 96 ? 11.738 -2.985 -3.618 1.00 97.25 96 LEU A CA 1
ATOM 784 C C . LEU A 1 96 ? 10.928 -4.170 -4.165 1.00 97.25 96 LEU A C 1
ATOM 786 O O . LEU A 1 96 ? 11.206 -5.323 -3.834 1.00 97.25 96 LEU A O 1
ATOM 790 N N . VAL A 1 97 ? 9.916 -3.892 -4.987 1.00 98.31 97 VAL A N 1
ATOM 791 C CA . VAL A 1 97 ? 9.091 -4.910 -5.642 1.00 98.31 97 VAL A CA 1
ATOM 792 C C . VAL A 1 97 ? 9.651 -5.239 -7.023 1.00 98.31 97 VAL A C 1
ATOM 794 O O . VAL A 1 97 ? 9.844 -6.407 -7.337 1.00 98.31 97 VAL A O 1
ATOM 797 N N . VAL A 1 98 ? 9.965 -4.228 -7.836 1.00 98.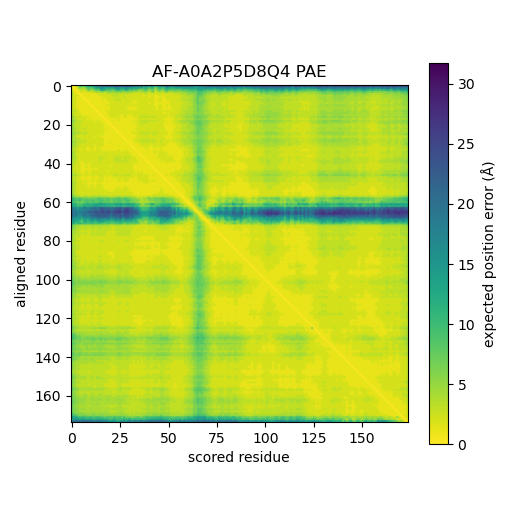38 98 VAL A N 1
ATOM 798 C CA . VAL A 1 98 ? 10.601 -4.413 -9.149 1.00 98.38 98 VAL A CA 1
ATOM 799 C C . VAL A 1 98 ? 11.816 -3.493 -9.230 1.00 98.38 98 VAL A C 1
ATOM 801 O O . VAL A 1 98 ? 11.642 -2.290 -9.436 1.00 98.38 98 VAL A O 1
ATOM 804 N N . PRO A 1 99 ? 13.042 -4.019 -9.059 1.00 97.75 99 PRO A N 1
ATOM 805 C CA . PRO A 1 99 ? 14.248 -3.205 -9.097 1.00 97.75 99 PRO A CA 1
ATOM 806 C C . PRO A 1 99 ? 14.438 -2.525 -10.453 1.00 97.75 99 PRO A C 1
ATOM 808 O O . PRO A 1 99 ? 14.073 -3.068 -11.497 1.00 97.75 99 PRO A O 1
ATOM 811 N N . VAL A 1 100 ? 15.077 -1.357 -10.444 1.00 96.75 100 VAL A N 1
ATOM 812 C CA . VAL A 1 100 ? 15.414 -0.603 -11.656 1.00 96.75 100 VAL A CA 1
ATOM 813 C C . VAL A 1 100 ? 16.925 -0.412 -11.735 1.00 96.75 100 VAL A C 1
ATOM 815 O O . VAL A 1 100 ? 17.555 0.070 -10.796 1.00 96.75 100 VAL A O 1
ATOM 818 N N . VAL A 1 101 ? 17.522 -0.769 -12.874 1.00 97.00 101 VAL A N 1
ATOM 819 C CA . VAL A 1 101 ? 18.953 -0.564 -13.155 1.00 97.00 101 VAL A CA 1
ATOM 820 C C . VAL A 1 101 ? 19.091 0.101 -14.517 1.00 97.00 101 VAL A C 1
ATOM 822 O O . VAL A 1 101 ? 18.507 -0.350 -15.497 1.00 97.00 101 VAL A O 1
ATOM 825 N N . ASN A 1 102 ? 19.856 1.195 -14.587 1.00 96.06 102 ASN A N 1
ATOM 826 C CA . ASN A 1 102 ? 20.029 1.996 -15.808 1.00 96.06 102 ASN A CA 1
ATOM 827 C C . ASN A 1 102 ? 18.694 2.414 -16.464 1.00 96.06 102 ASN A C 1
ATOM 829 O O . ASN A 1 102 ? 18.587 2.456 -17.686 1.00 96.06 102 ASN A O 1
ATOM 833 N N . ASN A 1 103 ? 17.686 2.719 -15.640 1.00 96.06 103 ASN A N 1
ATOM 834 C CA . ASN A 1 103 ? 16.317 3.054 -16.045 1.00 96.06 103 ASN A CA 1
ATOM 835 C C . ASN A 1 103 ? 15.542 1.930 -16.766 1.00 96.06 103 ASN A C 1
ATOM 837 O O . ASN A 1 103 ? 14.581 2.205 -17.483 1.00 96.06 103 ASN A O 1
ATOM 841 N N . TYR A 1 104 ? 15.941 0.671 -16.573 1.00 97.25 104 TYR A N 1
ATOM 842 C CA . TYR A 1 104 ? 15.194 -0.499 -17.028 1.00 97.25 104 TYR A CA 1
ATOM 843 C C . TYR A 1 104 ? 14.739 -1.347 -15.846 1.00 97.25 104 TYR A C 1
ATOM 845 O O . TYR A 1 104 ? 15.509 -1.585 -14.908 1.00 97.25 104 TYR A O 1
ATOM 853 N N . LEU A 1 105 ? 13.500 -1.832 -15.922 1.00 97.81 105 LEU A N 1
ATOM 854 C CA . LEU A 1 105 ? 12.972 -2.828 -14.994 1.00 97.81 105 LEU A CA 1
ATOM 855 C C . LEU A 1 105 ? 13.852 -4.078 -15.020 1.00 97.81 105 LEU A C 1
ATOM 857 O O . LEU A 1 105 ? 14.292 -4.519 -16.084 1.00 97.81 105 LEU A O 1
ATOM 861 N N . GLN A 1 106 ? 14.106 -4.624 -13.840 1.00 98.31 106 GLN A N 1
ATOM 862 C CA . GLN A 1 106 ? 14.728 -5.926 -13.644 1.00 98.31 106 GLN A CA 1
ATOM 863 C C . GLN A 1 106 ? 13.655 -6.981 -13.352 1.00 98.31 106 GLN A C 1
ATOM 865 O O . GLN A 1 106 ? 12.463 -6.674 -13.303 1.00 98.31 106 GLN A O 1
ATOM 870 N N . GLU A 1 107 ? 14.090 -8.221 -13.132 1.00 97.94 107 GLU A N 1
ATOM 871 C CA . GLU A 1 107 ? 13.211 -9.284 -12.645 1.00 97.94 107 GLU A CA 1
ATOM 872 C C . GLU A 1 107 ? 12.514 -8.855 -11.338 1.00 97.94 107 GLU A C 1
ATOM 874 O O . GLU A 1 107 ? 13.199 -8.406 -10.407 1.00 97.94 107 GLU A O 1
ATOM 879 N N . PRO A 1 108 ? 11.176 -8.977 -11.248 1.00 98.31 108 PRO A N 1
ATOM 880 C CA . PRO A 1 108 ? 10.440 -8.725 -10.017 1.00 98.31 108 PRO A CA 1
ATOM 881 C C . PRO A 1 108 ? 10.951 -9.577 -8.853 1.00 98.31 108 PRO A C 1
ATOM 883 O O . PRO A 1 108 ? 11.316 -10.743 -9.018 1.00 98.31 108 PRO A O 1
ATOM 886 N N . THR A 1 109 ? 10.938 -9.008 -7.650 1.00 98.31 109 THR A N 1
ATOM 887 C CA . THR A 1 109 ? 11.141 -9.782 -6.424 1.00 98.31 109 THR A CA 1
ATOM 888 C C . THR A 1 109 ? 9.895 -10.612 -6.111 1.00 98.31 109 THR A C 1
ATOM 890 O O . THR A 1 109 ? 8.813 -10.398 -6.658 1.00 98.31 109 THR A O 1
ATOM 893 N N . ASP A 1 110 ? 10.017 -11.550 -5.175 1.00 98.12 110 ASP A N 1
ATOM 894 C CA . ASP A 1 110 ? 8.883 -12.331 -4.677 1.00 98.12 110 ASP A CA 1
ATOM 895 C C . ASP A 1 110 ? 8.073 -11.603 -3.586 1.00 98.12 110 ASP A C 1
ATOM 897 O O . ASP A 1 110 ? 7.182 -12.202 -2.979 1.00 98.12 110 ASP A O 1
ATOM 901 N N . LEU A 1 111 ? 8.360 -10.318 -3.326 1.00 98.50 111 LEU A N 1
ATOM 902 C CA . LEU A 1 111 ? 7.796 -9.578 -2.197 1.00 98.50 111 LEU A CA 1
ATOM 903 C C . LEU A 1 111 ? 6.270 -9.525 -2.244 1.00 98.50 111 LEU A C 1
ATOM 905 O O . LEU A 1 111 ? 5.639 -9.694 -1.204 1.00 98.50 111 LEU A O 1
ATOM 909 N N . VAL A 1 112 ? 5.666 -9.327 -3.418 1.00 98.69 112 VAL A N 1
ATOM 910 C CA . VAL A 1 112 ? 4.198 -9.284 -3.541 1.00 98.69 112 VAL A CA 1
ATOM 911 C C . VAL A 1 112 ? 3.597 -10.636 -3.179 1.00 98.69 112 VAL A C 1
ATOM 913 O O . VAL A 1 112 ? 2.801 -10.721 -2.248 1.00 98.69 112 VAL A O 1
ATOM 916 N N . THR A 1 113 ? 4.081 -11.703 -3.814 1.00 98.56 113 THR A N 1
ATOM 917 C CA . THR A 1 113 ? 3.647 -13.080 -3.556 1.00 98.56 113 THR A CA 1
ATOM 918 C C . THR A 1 113 ? 3.785 -13.467 -2.085 1.00 98.56 113 THR A C 1
ATOM 920 O O . THR A 1 113 ? 2.845 -14.002 -1.495 1.00 98.56 113 THR A O 1
ATOM 923 N N . ARG A 1 114 ? 4.938 -13.187 -1.461 1.00 98.50 114 ARG A N 1
ATOM 924 C CA . ARG A 1 114 ? 5.150 -13.478 -0.037 1.00 98.50 114 ARG A CA 1
ATOM 925 C C . ARG A 1 114 ? 4.227 -12.645 0.843 1.00 98.50 114 ARG A C 1
ATOM 927 O O . ARG A 1 114 ? 3.608 -13.192 1.747 1.00 98.50 114 ARG A O 1
ATOM 934 N N . THR A 1 115 ? 4.060 -11.356 0.556 1.00 98.62 115 THR A N 1
ATOM 935 C CA . THR A 1 115 ? 3.150 -10.486 1.318 1.00 98.62 115 THR A CA 1
ATOM 936 C C . THR A 1 115 ? 1.705 -10.988 1.264 1.00 98.62 115 THR A C 1
ATOM 938 O O . THR A 1 115 ? 1.061 -11.121 2.307 1.00 98.62 115 THR A O 1
ATOM 941 N N . HIS A 1 116 ? 1.221 -11.376 0.083 1.00 98.81 116 HIS A N 1
ATOM 942 C CA . HIS A 1 116 ? -0.102 -11.983 -0.077 1.00 98.81 116 HIS A CA 1
ATOM 943 C C . HIS A 1 116 ? -0.235 -13.314 0.667 1.00 98.81 116 HIS A C 1
ATOM 945 O O . HIS A 1 116 ? -1.280 -13.567 1.264 1.00 98.81 116 HIS A O 1
ATOM 951 N N . ALA A 1 117 ? 0.817 -14.139 0.719 1.00 98.56 117 ALA A N 1
ATOM 952 C CA . ALA A 1 117 ? 0.817 -15.379 1.503 1.00 98.56 117 ALA A CA 1
ATOM 953 C C . ALA A 1 117 ? 0.638 -15.139 3.019 1.00 98.56 117 ALA A C 1
ATOM 955 O O . ALA A 1 117 ? 0.174 -16.028 3.736 1.00 98.56 117 ALA A O 1
ATOM 956 N N . HIS A 1 118 ? 0.933 -13.926 3.501 1.00 98.62 118 HIS A N 1
ATOM 957 C CA . HIS A 1 118 ? 0.654 -13.473 4.872 1.00 98.62 118 HIS A CA 1
ATOM 958 C C . HIS A 1 118 ? -0.704 -12.764 5.030 1.00 98.62 118 HIS A C 1
ATOM 960 O O . HIS A 1 118 ? -1.000 -12.264 6.114 1.00 98.62 118 HIS A O 1
ATOM 966 N N . ASN A 1 119 ? -1.556 -12.769 3.996 1.00 98.25 119 ASN A N 1
ATOM 967 C CA . ASN A 1 119 ? -2.841 -12.055 3.916 1.00 98.25 119 ASN A CA 1
ATOM 968 C C . ASN A 1 119 ? -2.714 -10.532 4.086 1.00 98.25 119 ASN A C 1
ATOM 970 O O . ASN A 1 119 ? -3.561 -9.893 4.710 1.00 98.25 119 ASN A O 1
ATOM 974 N N . LEU A 1 120 ? -1.641 -9.957 3.547 1.00 98.69 120 LEU A N 1
ATOM 975 C CA . LEU A 1 120 ? -1.381 -8.523 3.569 1.00 98.69 120 LEU A CA 1
ATOM 976 C C . LEU A 1 120 ? -1.498 -7.933 2.165 1.00 98.69 120 LEU A C 1
ATOM 978 O O . LEU A 1 120 ? -1.039 -8.540 1.205 1.00 98.69 120 LEU A O 1
ATOM 982 N N . GLN A 1 121 ? -2.063 -6.731 2.062 1.00 98.69 121 GLN A N 1
ATOM 983 C CA . GLN A 1 121 ? -2.084 -5.951 0.821 1.00 98.69 121 GLN A CA 1
ATOM 984 C C . GLN A 1 121 ? -0.719 -5.321 0.520 1.00 98.69 121 GLN A C 1
ATOM 986 O O . GLN A 1 121 ? 0.066 -5.041 1.433 1.00 98.69 121 GLN A O 1
ATOM 991 N N . VAL A 1 122 ? -0.466 -5.013 -0.751 1.00 98.81 122 VAL A N 1
ATOM 992 C CA . VAL A 1 122 ? 0.728 -4.293 -1.207 1.00 98.81 122 VAL A CA 1
ATOM 993 C C . VAL A 1 122 ? 0.318 -3.029 -1.955 1.00 98.81 122 VAL A C 1
ATOM 995 O O . VAL A 1 122 ? -0.287 -3.109 -3.019 1.00 98.81 122 VAL A O 1
ATOM 998 N N . HIS A 1 123 ? 0.687 -1.860 -1.421 1.00 98.62 123 HIS A N 1
ATOM 999 C CA . HIS A 1 123 ? 0.384 -0.544 -1.998 1.00 98.62 123 HIS A CA 1
ATOM 1000 C C . HIS A 1 123 ? 1.655 0.279 -2.292 1.00 98.62 123 HIS A C 1
ATOM 1002 O O . HIS A 1 123 ? 1.983 1.181 -1.507 1.00 98.62 123 HIS A O 1
ATOM 1008 N N . PRO A 1 124 ? 2.416 -0.006 -3.368 1.00 98.50 124 PRO A N 1
ATOM 1009 C CA . PRO A 1 124 ? 3.699 0.646 -3.585 1.00 98.50 124 PRO A CA 1
ATOM 1010 C C . PRO A 1 124 ? 3.591 2.140 -3.893 1.00 98.50 124 PRO A C 1
ATOM 1012 O O . PRO A 1 124 ? 2.545 2.654 -4.303 1.00 98.50 124 PRO A O 1
ATOM 1015 N N . TYR A 1 125 ? 4.706 2.845 -3.719 1.00 97.81 125 TYR A N 1
ATOM 1016 C CA . TYR A 1 125 ? 4.826 4.272 -4.013 1.00 97.81 125 TYR A CA 1
ATOM 1017 C C . TYR A 1 125 ? 6.197 4.616 -4.638 1.00 97.81 125 TYR A C 1
ATOM 1019 O O . TYR A 1 125 ? 7.150 3.854 -4.497 1.00 97.81 125 TYR A O 1
ATOM 1027 N N . THR A 1 126 ? 6.385 5.742 -5.335 1.00 97.06 126 THR A N 1
ATOM 1028 C CA . THR A 1 126 ? 5.369 6.678 -5.853 1.00 97.06 126 THR A CA 1
ATOM 1029 C C . THR A 1 126 ? 5.397 6.655 -7.380 1.00 97.06 126 THR A C 1
ATOM 1031 O O . THR A 1 126 ? 6.464 6.699 -7.992 1.00 97.06 126 THR A O 1
ATOM 1034 N N . TYR A 1 127 ? 4.218 6.613 -7.989 1.00 97.69 127 TYR A N 1
ATOM 1035 C CA . TYR A 1 127 ? 4.032 6.601 -9.437 1.00 97.69 127 TYR A CA 1
ATOM 1036 C C . TYR A 1 127 ? 3.877 8.029 -9.955 1.00 97.69 127 TYR A C 1
ATOM 1038 O O . TYR A 1 127 ? 2.995 8.766 -9.497 1.00 97.69 127 TYR A O 1
ATOM 1046 N N . GLN A 1 128 ? 4.740 8.404 -10.891 1.00 97.50 128 GLN A N 1
ATOM 1047 C CA . GLN A 1 128 ? 4.878 9.751 -11.438 1.00 97.50 128 GLN A CA 1
ATOM 1048 C C . GLN A 1 128 ? 4.974 9.640 -12.961 1.00 97.50 128 GLN A C 1
ATOM 1050 O O . GLN A 1 128 ? 5.740 8.820 -13.464 1.00 97.50 128 GLN A O 1
ATOM 1055 N N . ASN A 1 129 ? 4.189 10.440 -13.681 1.00 97.06 129 ASN A N 1
ATOM 1056 C CA . ASN A 1 129 ? 4.048 10.313 -15.133 1.00 97.06 129 ASN A CA 1
ATOM 1057 C C . ASN A 1 129 ? 5.206 10.951 -15.905 1.00 97.06 129 ASN A C 1
ATOM 1059 O O . ASN A 1 129 ? 5.330 10.754 -17.111 1.00 97.06 129 ASN A O 1
ATOM 1063 N N . GLU A 1 130 ? 6.028 11.774 -15.258 1.00 96.19 130 GLU A N 1
ATOM 1064 C CA . GLU A 1 130 ? 7.145 12.426 -15.919 1.00 96.19 130 GLU A CA 1
ATOM 1065 C C . GLU A 1 130 ? 8.189 11.398 -16.357 1.00 96.19 130 GLU A C 1
ATOM 1067 O O . GLU A 1 130 ? 8.620 10.550 -15.579 1.00 96.19 130 GLU A O 1
ATOM 1072 N N . ASN A 1 131 ? 8.685 11.545 -17.588 1.00 92.81 131 ASN A N 1
ATOM 1073 C CA . ASN A 1 131 ? 9.617 10.607 -18.226 1.00 92.81 131 ASN A CA 1
ATOM 1074 C C . ASN A 1 131 ? 10.867 10.265 -17.395 1.00 92.81 131 ASN A C 1
ATOM 1076 O O . ASN A 1 131 ? 11.467 9.219 -17.604 1.00 92.81 131 ASN A O 1
ATOM 1080 N N . GLN A 1 132 ? 11.288 11.142 -16.479 1.00 93.00 132 GLN A N 1
ATOM 1081 C CA . GLN A 1 132 ? 12.434 10.890 -15.598 1.00 93.00 132 GLN A CA 1
ATOM 1082 C C . GLN A 1 132 ? 12.155 9.846 -14.500 1.00 93.00 132 GLN A C 1
ATOM 1084 O O . GLN A 1 132 ? 13.102 9.306 -13.935 1.00 93.00 132 GLN A O 1
ATOM 1089 N N . PHE A 1 133 ? 10.882 9.578 -14.189 1.00 94.19 133 PHE A N 1
ATOM 1090 C CA . PHE A 1 133 ? 10.433 8.626 -13.166 1.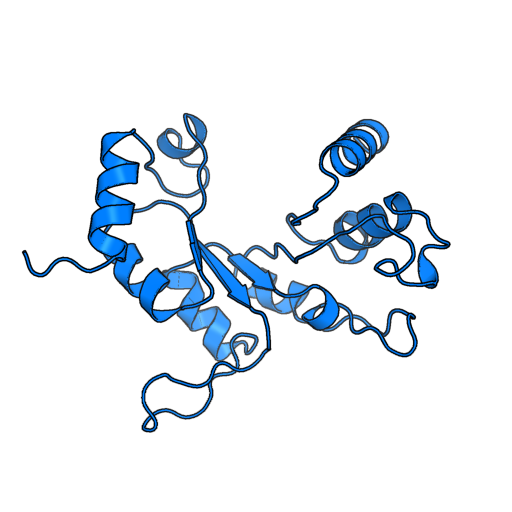00 94.19 133 PHE A CA 1
ATOM 1091 C C . PHE A 1 133 ? 9.803 7.353 -13.751 1.00 94.19 133 PHE A C 1
ATOM 1093 O O . PHE A 1 133 ? 9.486 6.423 -12.998 1.00 94.19 133 PHE A O 1
ATOM 1100 N N . LEU A 1 134 ? 9.642 7.313 -15.078 1.00 95.94 134 LEU A N 1
ATOM 1101 C CA . LEU A 1 134 ? 9.158 6.164 -15.830 1.00 95.94 134 LEU A CA 1
ATOM 1102 C C . LEU A 1 134 ? 10.339 5.353 -16.390 1.00 95.94 134 LEU A C 1
ATOM 1104 O O . LEU A 1 134 ? 11.123 5.876 -17.192 1.00 95.94 134 LEU A O 1
ATOM 1108 N N . PRO A 1 135 ? 10.456 4.065 -16.022 1.00 96.69 135 PRO A N 1
ATOM 1109 C CA . PRO A 1 135 ? 11.359 3.135 -16.685 1.00 96.69 135 PRO A CA 1
ATOM 1110 C C . PRO A 1 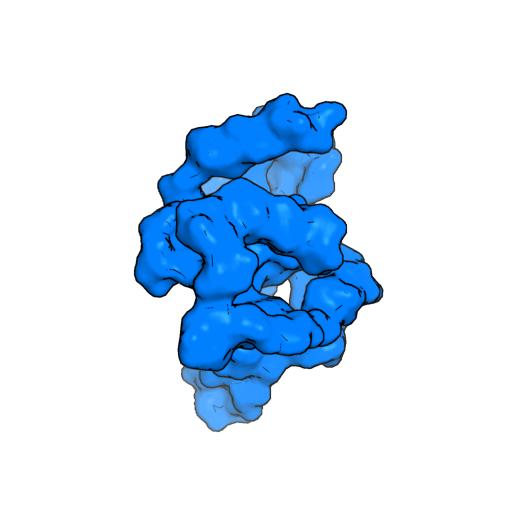135 ? 11.157 3.113 -18.204 1.00 96.69 135 PRO A C 1
ATOM 1112 O O . PRO A 1 135 ? 10.031 3.164 -18.704 1.00 96.69 135 PRO A O 1
ATOM 1115 N N . LEU A 1 136 ? 12.253 2.975 -18.954 1.00 97.38 136 LEU A N 1
ATOM 1116 C CA . LEU A 1 136 ? 12.243 2.992 -20.423 1.00 97.38 136 LEU A CA 1
ATOM 1117 C C . LEU A 1 136 ? 11.397 1.865 -21.032 1.00 97.38 136 LEU A C 1
ATOM 1119 O O . LEU A 1 136 ? 10.926 2.005 -22.159 1.00 97.38 136 LEU A O 1
ATOM 1123 N N . ASN A 1 137 ? 11.169 0.785 -20.278 1.00 97.56 137 ASN A N 1
ATOM 1124 C CA . ASN A 1 137 ? 10.263 -0.310 -20.629 1.00 97.56 137 ASN A CA 1
ATOM 1125 C C . ASN A 1 137 ? 8.843 0.165 -20.956 1.00 97.56 137 ASN A C 1
ATOM 1127 O O . ASN A 1 137 ? 8.165 -0.479 -21.745 1.00 97.56 137 ASN A O 1
ATOM 1131 N N . PHE A 1 138 ? 8.401 1.276 -20.363 1.00 97.50 138 PHE A N 1
ATOM 1132 C CA . PHE A 1 138 ? 7.055 1.806 -20.561 1.00 97.50 138 PHE A CA 1
ATOM 1133 C C . PHE A 1 138 ? 6.969 2.816 -21.705 1.00 97.50 138 PHE A C 1
ATOM 1135 O O . PHE A 1 138 ? 5.916 3.393 -21.922 1.00 97.50 138 PHE A O 1
ATOM 1142 N N . HIS A 1 139 ? 8.056 3.068 -22.443 1.00 96.31 139 HIS A N 1
ATOM 1143 C CA . HIS A 1 139 ? 8.043 3.930 -23.632 1.00 96.31 139 HIS A CA 1
ATOM 1144 C C . HIS A 1 139 ? 7.455 5.340 -23.402 1.00 96.31 139 HIS A C 1
ATOM 1146 O O . HIS A 1 139 ? 6.846 5.913 -24.303 1.00 96.31 139 HIS A O 1
ATOM 1152 N N . ALA A 1 140 ? 7.688 5.909 -22.211 1.00 95.75 140 ALA A N 1
ATOM 1153 C CA . ALA A 1 140 ? 7.107 7.180 -21.758 1.00 95.75 140 ALA A CA 1
ATOM 1154 C C . ALA A 1 140 ? 5.563 7.187 -21.687 1.00 95.75 140 ALA A C 1
ATOM 1156 O O . ALA A 1 140 ? 4.945 8.250 -21.738 1.00 95.75 140 ALA A O 1
ATOM 1157 N N . ASP A 1 141 ? 4.952 6.010 -21.546 1.00 97.31 141 ASP A N 1
ATOM 1158 C CA . ASP A 1 141 ? 3.521 5.827 -21.349 1.00 97.31 141 ASP A CA 1
ATOM 1159 C C . ASP A 1 141 ? 3.220 5.406 -19.892 1.00 97.31 141 ASP A C 1
ATOM 1161 O O . ASP A 1 141 ? 3.527 4.279 -19.492 1.00 97.31 141 ASP A O 1
ATOM 116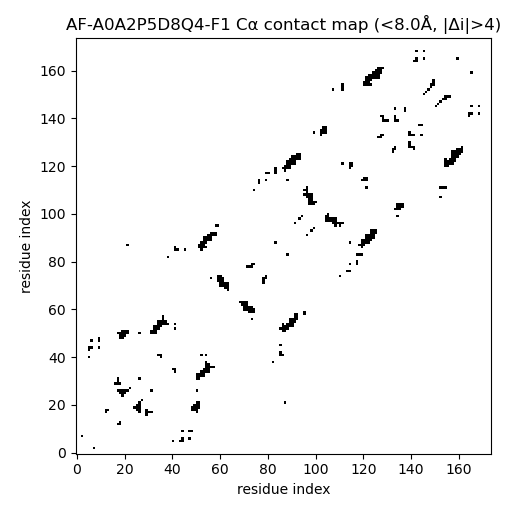5 N N . PRO A 1 142 ? 2.616 6.278 -19.063 1.00 96.88 142 PRO A N 1
ATOM 1166 C CA . PRO A 1 142 ? 2.250 5.924 -17.691 1.00 96.88 142 PRO A CA 1
ATOM 1167 C C . PRO A 1 142 ? 1.141 4.862 -17.612 1.00 96.88 142 PRO A C 1
ATOM 1169 O O . PRO A 1 142 ? 1.012 4.192 -16.588 1.00 96.88 142 PRO A O 1
ATOM 1172 N N . TYR A 1 143 ? 0.344 4.669 -18.669 1.00 97.56 143 TYR A N 1
ATOM 1173 C CA . TYR A 1 143 ? -0.693 3.636 -18.691 1.00 97.56 143 TYR A CA 1
ATOM 1174 C C . TYR A 1 143 ? -0.093 2.231 -18.781 1.00 97.56 143 TYR A C 1
ATOM 1176 O O . TYR A 1 143 ? -0.620 1.308 -18.159 1.00 97.56 143 TYR A O 1
ATOM 1184 N N . GLU A 1 144 ? 1.041 2.078 -19.470 1.00 97.75 144 GLU A N 1
ATOM 1185 C CA . GLU A 1 144 ? 1.818 0.833 -19.463 1.00 97.75 144 GLU A CA 1
ATOM 1186 C C . GLU A 1 144 ? 2.379 0.540 -18.063 1.00 97.75 144 GLU A C 1
ATOM 1188 O O . GLU A 1 144 ? 2.350 -0.609 -17.620 1.00 97.75 144 GLU A O 1
ATOM 1193 N N . GLU A 1 145 ? 2.804 1.570 -17.316 1.00 97.88 145 GLU A N 1
ATOM 1194 C CA . GLU A 1 145 ? 3.208 1.400 -15.914 1.00 97.88 145 GLU A CA 1
ATOM 1195 C C . GLU A 1 145 ? 2.025 0.926 -15.055 1.00 97.88 145 GLU A C 1
ATOM 1197 O O . GLU A 1 145 ? 2.141 -0.079 -14.351 1.00 97.88 145 GLU A O 1
ATOM 1202 N N . TYR A 1 146 ? 0.864 1.582 -15.127 1.00 97.94 146 TYR A N 1
ATOM 1203 C CA . TYR A 1 146 ? -0.305 1.153 -14.351 1.00 97.94 146 TYR A CA 1
ATOM 1204 C C . TYR A 1 146 ? -0.751 -0.270 -14.697 1.00 97.94 146 TYR A C 1
ATOM 1206 O O . TYR A 1 146 ? -0.997 -1.062 -13.787 1.00 97.94 146 TYR A O 1
ATOM 1214 N N . ASN A 1 147 ? -0.790 -0.620 -15.986 1.00 97.94 147 ASN A N 1
ATOM 1215 C CA . ASN A 1 147 ? -1.114 -1.971 -16.434 1.00 97.94 147 ASN A CA 1
ATOM 1216 C C . ASN A 1 147 ? -0.126 -3.002 -15.882 1.00 97.94 147 ASN A C 1
ATOM 1218 O O . ASN A 1 147 ? -0.534 -4.022 -15.327 1.00 97.94 147 ASN A O 1
ATOM 1222 N N . TYR A 1 148 ? 1.173 -2.724 -15.983 1.00 98.12 148 TYR A N 1
ATOM 1223 C CA . TYR A 1 148 ? 2.202 -3.614 -15.465 1.00 98.12 148 TYR A CA 1
ATOM 1224 C C . TYR A 1 148 ? 2.049 -3.840 -13.957 1.00 98.12 148 TYR A C 1
ATOM 1226 O O . TYR A 1 148 ? 2.043 -4.976 -13.490 1.00 98.12 148 TYR A O 1
ATOM 1234 N N . TRP A 1 149 ? 1.864 -2.784 -13.172 1.00 98.31 149 TRP A N 1
ATOM 1235 C CA . TRP A 1 149 ? 1.814 -2.926 -11.721 1.00 98.31 149 TRP A CA 1
ATOM 1236 C C . TRP A 1 149 ? 0.509 -3.538 -11.207 1.00 98.31 149 TRP A C 1
ATOM 1238 O O . TRP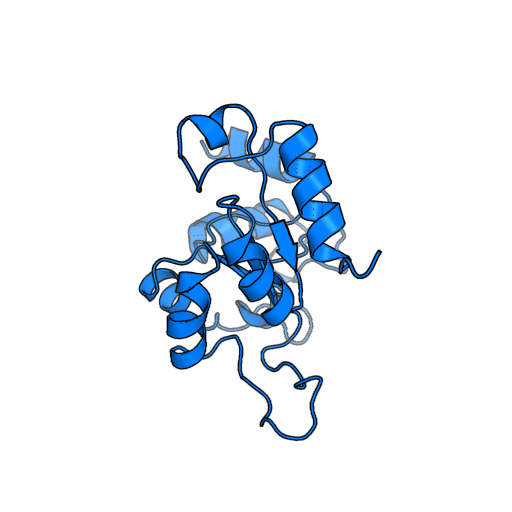 A 1 149 ? 0.550 -4.422 -10.352 1.00 98.31 149 TRP A O 1
ATOM 1248 N N . LEU A 1 150 ? -0.638 -3.113 -11.736 1.00 97.75 150 LEU A N 1
ATOM 1249 C CA . LEU A 1 150 ? -1.943 -3.589 -11.272 1.00 97.75 150 LEU A CA 1
ATOM 1250 C C . LEU A 1 150 ? -2.284 -4.976 -11.825 1.00 97.75 150 LEU A C 1
ATOM 1252 O O . LEU A 1 150 ? -2.773 -5.816 -11.079 1.00 97.75 150 LEU A O 1
ATOM 1256 N N . ASN A 1 151 ? -1.994 -5.241 -13.104 1.00 96.44 151 ASN A N 1
ATOM 1257 C CA . ASN A 1 151 ? -2.444 -6.469 -13.767 1.00 96.44 151 ASN A CA 1
ATOM 1258 C C . ASN A 1 151 ? -1.353 -7.540 -13.884 1.00 96.44 151 ASN A C 1
ATOM 1260 O O . ASN A 1 151 ? -1.676 -8.726 -13.852 1.00 96.44 151 ASN A O 1
ATOM 1264 N N . HIS A 1 152 ? -0.079 -7.159 -14.039 1.00 97.06 152 HIS A N 1
ATOM 1265 C CA . HIS A 1 152 ? 1.014 -8.132 -14.178 1.00 97.06 152 HIS A CA 1
ATOM 1266 C C . HIS A 1 152 ? 1.687 -8.459 -12.840 1.00 97.06 152 HIS A C 1
ATOM 1268 O O . HIS A 1 152 ? 1.810 -9.630 -12.493 1.00 97.06 152 HIS A O 1
ATOM 1274 N N . ILE A 1 153 ? 2.090 -7.442 -12.074 1.00 98.44 153 ILE A N 1
ATOM 1275 C CA . ILE A 1 153 ? 2.652 -7.628 -10.727 1.00 98.44 153 ILE A CA 1
ATOM 1276 C C . ILE A 1 153 ? 1.556 -7.975 -9.715 1.00 98.44 153 ILE A C 1
ATOM 1278 O O . ILE A 1 153 ? 1.805 -8.740 -8.787 1.00 98.44 153 ILE A O 1
ATOM 1282 N N . GLY A 1 154 ? 0.343 -7.449 -9.907 1.00 98.12 154 GLY A N 1
ATOM 1283 C CA . GLY A 1 154 ? -0.812 -7.783 -9.076 1.00 98.12 154 GLY A CA 1
ATOM 1284 C C . GLY A 1 154 ? -0.826 -7.063 -7.731 1.00 98.12 154 GLY A C 1
ATOM 1285 O O . GLY A 1 154 ? -1.194 -7.663 -6.726 1.00 98.12 154 GLY A O 1
ATOM 1286 N N . VAL A 1 155 ? -0.394 -5.800 -7.674 1.00 98.62 155 VAL A N 1
ATOM 1287 C CA . VAL A 1 155 ? -0.500 -5.004 -6.438 1.00 98.62 155 VAL A CA 1
ATOM 1288 C C . VAL A 1 155 ? -1.953 -4.609 -6.162 1.00 98.62 155 VAL A C 1
ATOM 1290 O O . VAL A 1 155 ? -2.715 -4.336 -7.085 1.00 98.62 155 VAL A O 1
ATOM 1293 N N . ASP A 1 156 ? -2.335 -4.530 -4.889 1.00 98.31 156 ASP A N 1
ATOM 1294 C CA . ASP A 1 156 ? -3.724 -4.271 -4.468 1.00 98.31 156 ASP A CA 1
ATOM 1295 C C . ASP A 1 156 ? -4.148 -2.800 -4.640 1.00 98.31 156 ASP A C 1
ATOM 1297 O O .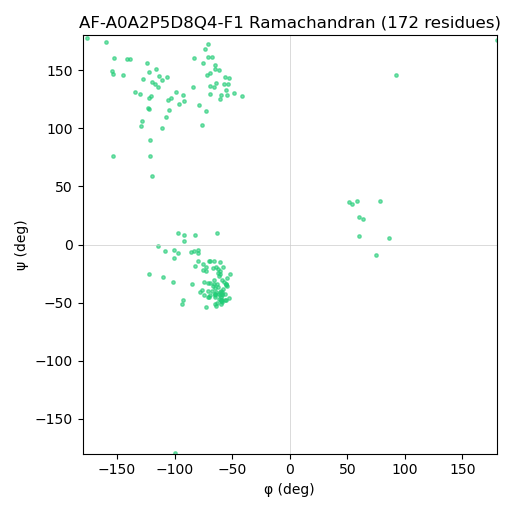 ASP A 1 156 ? -5.330 -2.455 -4.609 1.00 98.31 156 ASP A O 1
ATOM 1301 N N . GLY A 1 157 ? -3.167 -1.917 -4.801 1.00 96.31 157 GLY A N 1
ATOM 1302 C CA . GLY A 1 157 ? -3.332 -0.478 -4.927 1.00 96.31 157 GLY A CA 1
ATOM 1303 C C . GLY A 1 157 ? -1.978 0.201 -5.092 1.00 96.31 157 GLY A C 1
ATOM 1304 O O . GLY A 1 157 ? -0.932 -0.439 -5.034 1.00 96.31 157 GLY A O 1
ATOM 1305 N N . LEU A 1 158 ? -1.974 1.514 -5.304 1.00 96.88 158 LEU A N 1
ATOM 1306 C CA . LEU A 1 158 ? -0.738 2.274 -5.481 1.00 96.88 158 LEU A CA 1
ATOM 1307 C C . LEU A 1 158 ? -0.895 3.735 -5.059 1.00 96.88 158 LEU A C 1
ATOM 1309 O O . LEU A 1 158 ? -2.007 4.260 -4.993 1.00 96.88 158 LEU A O 1
ATOM 1313 N N . PHE A 1 159 ? 0.227 4.406 -4.791 1.00 97.38 159 PHE A N 1
ATOM 1314 C CA . PHE A 1 159 ? 0.266 5.850 -4.552 1.00 97.38 159 PHE A CA 1
ATOM 1315 C C . PHE A 1 159 ? 0.839 6.579 -5.763 1.00 97.38 159 PHE A C 1
ATOM 1317 O O . PHE A 1 159 ? 2.015 6.428 -6.087 1.00 97.38 159 PHE A O 1
ATOM 1324 N N . THR A 1 160 ? 0.022 7.412 -6.402 1.00 97.62 160 THR A N 1
ATOM 1325 C CA . THR A 1 160 ? 0.426 8.226 -7.553 1.00 97.62 160 THR A CA 1
ATOM 1326 C C . THR A 1 160 ? 0.209 9.711 -7.291 1.00 97.62 160 THR A C 1
ATOM 1328 O O . THR A 1 160 ? -0.736 10.092 -6.599 1.00 97.62 160 THR A O 1
ATOM 1331 N N . GLU A 1 161 ? 1.058 10.548 -7.883 1.00 97.44 161 GLU A N 1
ATOM 1332 C CA . GLU A 1 161 ? 0.842 12.001 -7.940 1.00 97.44 161 GLU A CA 1
ATOM 1333 C C . GLU A 1 161 ? -0.153 12.400 -9.051 1.00 97.44 161 GLU A C 1
ATOM 1335 O O . GLU A 1 161 ? -0.605 13.541 -9.106 1.00 97.44 161 GLU A O 1
ATOM 1340 N N . PHE A 1 162 ? -0.560 11.446 -9.900 1.00 97.31 162 PHE A N 1
ATOM 1341 C CA . PHE A 1 162 ? -1.377 11.660 -11.097 1.00 97.31 162 PHE A CA 1
ATOM 1342 C C . PHE A 1 162 ? -2.704 10.892 -11.035 1.00 97.31 162 PHE A C 1
ATOM 1344 O O . PHE A 1 162 ? -3.024 10.074 -11.898 1.00 97.31 162 PHE A O 1
ATOM 1351 N N . THR A 1 163 ? -3.521 11.175 -10.019 1.00 96.44 163 THR A N 1
ATOM 1352 C CA . THR A 1 163 ? -4.785 10.451 -9.768 1.00 96.44 163 THR A CA 1
ATOM 1353 C C . THR A 1 163 ? -5.750 10.450 -10.956 1.00 96.44 163 THR A C 1
ATOM 1355 O O . THR A 1 163 ? -6.421 9.451 -11.188 1.00 96.44 163 THR A O 1
ATOM 1358 N N . GLY A 1 164 ? -5.788 11.524 -11.752 1.00 97.38 164 GLY A N 1
ATOM 1359 C CA . GLY A 1 164 ? -6.615 11.584 -12.963 1.00 97.38 164 GLY A CA 1
ATOM 1360 C C . GLY A 1 164 ? -6.181 10.597 -14.053 1.00 97.38 164 GLY A C 1
ATOM 1361 O O . GLY A 1 164 ? -7.027 10.048 -14.747 1.00 97.38 164 GLY A O 1
ATOM 1362 N N . SER A 1 165 ? -4.877 10.329 -14.185 1.00 96.31 165 SER A N 1
ATOM 1363 C CA . SER A 1 165 ? -4.377 9.334 -15.146 1.00 96.31 165 SER A CA 1
ATOM 1364 C C . SER A 1 165 ? -4.736 7.921 -14.701 1.00 96.31 165 SER A C 1
ATOM 1366 O O . SER A 1 165 ? -5.260 7.148 -15.496 1.00 96.31 165 SER A O 1
ATOM 1368 N N . LEU A 1 166 ? -4.545 7.610 -13.416 1.00 96.94 166 LEU A N 1
ATOM 1369 C CA . LEU A 1 166 ? -4.963 6.323 -12.861 1.00 96.94 166 LEU A CA 1
ATOM 1370 C C . LEU A 1 166 ? -6.479 6.106 -12.988 1.00 96.94 166 LEU A C 1
ATOM 1372 O O . LEU A 1 166 ? -6.908 5.016 -13.350 1.00 96.94 166 LEU A O 1
ATOM 1376 N N . HIS A 1 167 ? -7.292 7.135 -12.741 1.00 96.50 167 HIS A N 1
ATOM 1377 C CA . HIS A 1 167 ? -8.741 7.033 -12.915 1.00 96.50 167 HIS A CA 1
ATOM 1378 C C . HIS A 1 167 ? -9.121 6.721 -14.371 1.00 96.50 167 HIS A C 1
ATOM 1380 O O . HIS A 1 167 ? -9.885 5.791 -14.610 1.00 96.50 167 HIS A O 1
ATOM 1386 N N . ASN A 1 168 ? -8.536 7.426 -15.348 1.00 97.00 168 ASN A N 1
ATOM 1387 C CA . ASN A 1 168 ? -8.773 7.139 -16.768 1.00 97.00 168 ASN A CA 1
ATOM 1388 C C . ASN A 1 168 ? -8.376 5.703 -17.140 1.00 97.00 168 ASN A C 1
ATOM 1390 O O . ASN A 1 168 ? -9.114 5.030 -17.852 1.00 97.00 168 ASN A O 1
ATOM 1394 N N . PHE A 1 169 ? -7.234 5.225 -16.633 1.00 96.44 169 PHE A N 1
ATOM 1395 C CA . PHE A 1 169 ? -6.799 3.842 -16.824 1.00 96.44 169 PHE A CA 1
ATOM 1396 C C . PHE A 1 169 ? -7.856 2.841 -16.336 1.00 96.44 169 PHE A C 1
ATOM 1398 O O . PHE A 1 169 ? -8.205 1.909 -17.060 1.00 96.44 169 PHE A O 1
ATOM 1405 N N . GLN A 1 170 ? -8.383 3.048 -15.126 1.00 94.12 170 GLN A N 1
ATOM 1406 C CA . GLN A 1 170 ? -9.394 2.179 -14.519 1.00 94.12 170 GLN A CA 1
ATOM 1407 C C . GLN A 1 170 ? -10.710 2.176 -15.313 1.00 94.12 170 GLN A C 1
ATOM 1409 O O . GLN A 1 170 ? -11.285 1.114 -15.530 1.00 94.12 170 GLN A O 1
ATOM 1414 N N . GLU A 1 171 ? -11.162 3.330 -15.808 1.00 95.56 171 GLU A N 1
ATOM 1415 C CA . GLU A 1 171 ? -12.370 3.429 -16.647 1.00 95.56 171 GLU A CA 1
ATOM 1416 C C . GLU A 1 171 ? -12.210 2.727 -18.006 1.00 95.56 171 GLU A C 1
ATOM 1418 O O . GLU A 1 171 ? -13.178 2.224 -18.563 1.00 95.56 171 GLU A O 1
ATOM 1423 N N . TRP A 1 172 ? -10.997 2.679 -18.565 1.00 92.31 172 TRP A N 1
ATOM 1424 C CA . TRP A 1 172 ? -10.746 2.014 -19.852 1.00 92.31 172 TRP A CA 1
ATOM 1425 C C . TRP A 1 172 ? -10.552 0.501 -19.748 1.00 92.31 172 TRP A C 1
ATOM 1427 O O . TRP A 1 172 ? -10.622 -0.187 -20.766 1.00 92.31 172 TRP A O 1
ATOM 1437 N N . THR A 1 173 ? -10.253 -0.007 -18.552 1.00 86.62 173 THR A N 1
ATOM 1438 C CA . THR A 1 173 ? -9.870 -1.411 -18.316 1.00 86.62 173 THR A CA 1
ATOM 1439 C C . THR A 1 173 ? -10.876 -2.189 -17.466 1.00 86.62 173 THR A C 1
ATOM 1441 O O . THR A 1 173 ? -10.670 -3.383 -17.240 1.00 86.62 173 THR A O 1
ATOM 1444 N N . SER A 1 174 ? -11.954 -1.534 -17.022 1.00 73.56 174 SER A N 1
ATOM 1445 C CA . SER A 1 174 ? -13.124 -2.155 -16.383 1.00 73.56 174 SER A CA 1
ATOM 1446 C C . SER A 1 174 ? -14.149 -2.651 -17.403 1.00 73.56 174 SER A C 1
ATOM 1448 O O . SER A 1 174 ? -14.835 -3.645 -17.066 1.00 73.56 174 SER A O 1
#

Secondary structure (DSSP, 8-state):
----HHHHHHHHHHHTT---STT-HHHHHS---EEES-HHHHHHHTTT--S-EEEEESSSEEPPSSTTS--EETTSHHHHHHHTTT-SEEEEBGGGTS-EETTEE-PPPSHHHHHHHTT-EE--EEE--STTTS-GGGTT-HHHHHHIIIIII--S--EES-HHHHHHHHHHH-

InterPro domains:
  IPR017946 PLC-like phosphodiesterase, TIM beta/alpha-barrel domain superfamily [G3DSA:3.20.20.190] (1-169)
  IPR017946 PLC-like phosphodiesterase, TIM beta/alpha-barrel domain superfamily [SSF51695] (3-168)
  IPR030395 Glycerophosphodiester phosphodiesterase domain [PF03009] (5-164)
  IPR030395 Glycerophosphodiester phosphodiesterase domain [PS51704] (1-170)

Sequence (174 aa):
NGKRHEDKFVETLEKYGYKGSYLSEDWLKQPAFIRSFHPNSLEYISNLTDLPKILLIFNATVPTQDATRPYVDLTSDQYLDYIKNYVVGIGPLKDLVVPVVNNYLQEPTDLVTRTHAHNLQVHPYTYQNENQFLPLNFHADPYEEYNYWLNHIGVDGLFTEFTGSLHNFQEWTS

pLDDT: mean 94.39, std 8.85, range [45.81, 98.81]

Radius of gyration: 17.55 Å; Cα contacts (8 Å, |Δi|>4): 274; chains: 1; bounding box: 41×32×53 Å